Protein AF-A0A376TQE4-F1 (afdb_monomer_lite)

Radius of gyration: 18.77 Å; chains: 1; bounding box: 42×35×54 Å

pLDDT: mean 80.74, std 18.56, range [26.22, 94.44]

Secondary structure (DSSP, 8-state):
---BEEEEE-HHHHHHHT--EEEEEE-TTSPB--HHHHTT-SEEEE---TT-HHHHHHHHHTT-B--------------------EE--GGGHHHHHHHHHHHTTTSTT-TTTS-TTHHHHHHHHHHHHHHTTSSSEEEEEEEETTEEEEEEEEE-GGGHHHHTTS---EEE---

Organism: Escherichia coli (NCBI:txid562)

Sequence (175 aa):
MPVRASIEPLTWENAFFGVNSAIVRITSEAPLLTPDVLAPWSRVQAKIAASNTGELDALQQLGFSLVEGEVDLALPVNNVSDSGAVVAQETDIPALRQLASAAFAQSRFRAPWYAPDASRRFYAQWIENAVRGTFDHQCLIFTCGVRRYSWLCLFTGTQCDRCANWPAGWTRCRC

Foldseek 3Di:
DWWFWDWAFPVVCCVQQVFGETETDTDPPHHTDDLVVVVVGQKYWYDDDPPCVVVVVNVVVSQFAALDDDDDDDDDDDDDDDPPWDWDALVCLVVQLVVQLVVQQRDSCDPPQGDSSRRSSVRSVVVNCQNVCPDVKTKIWDDDPPDTDDIDIDDDPVCVVVVVVPGPGGMHHDD

Structure (mmCIF, N/CA/C/O backbone):
data_AF-A0A376TQE4-F1
#
_entry.id   AF-A0A376TQE4-F1
#
loop_
_atom_site.group_PDB
_atom_site.id
_atom_site.type_symbol
_atom_site.label_atom_id
_atom_site.label_alt_id
_atom_site.label_comp_id
_atom_site.label_asym_id
_atom_site.label_entity_id
_atom_site.label_seq_id
_atom_site.pdbx_PDB_ins_code
_atom_site.Cartn_x
_atom_site.Cartn_y
_atom_site.Cartn_z
_atom_site.occupancy
_atom_site.B_iso_or_equiv
_atom_site.auth_seq_id
_atom_site.auth_comp_id
_atom_site.auth_asym_id
_atom_site.auth_atom_id
_atom_site.pdbx_PDB_model_num
ATOM 1 N N . MET A 1 1 ? -21.577 -6.944 17.189 1.00 61.62 1 MET A N 1
ATOM 2 C CA . MET A 1 1 ? -20.947 -8.162 17.754 1.00 61.62 1 MET A CA 1
ATOM 3 C C . MET A 1 1 ? -19.525 -7.808 18.161 1.00 61.62 1 MET A C 1
ATOM 5 O O . MET A 1 1 ? -18.918 -7.021 17.446 1.00 61.62 1 MET A O 1
ATOM 9 N N . PRO A 1 2 ? -19.000 -8.311 19.290 1.00 78.69 2 PRO A N 1
ATOM 10 C CA . PRO A 1 2 ? -17.625 -8.023 19.683 1.00 78.69 2 PRO A CA 1
ATOM 11 C C . PRO A 1 2 ? -16.638 -8.704 18.725 1.00 78.69 2 PRO A C 1
ATOM 13 O O . PRO A 1 2 ? -16.730 -9.910 18.505 1.00 78.69 2 PRO A O 1
ATOM 16 N N . VAL A 1 3 ? -15.695 -7.940 18.173 1.00 87.69 3 VAL A N 1
ATOM 17 C CA . VAL A 1 3 ? -14.610 -8.467 17.333 1.00 87.69 3 VAL A CA 1
ATOM 18 C C . VAL A 1 3 ? -13.370 -8.718 18.188 1.00 87.69 3 VAL A C 1
ATOM 20 O O . VAL A 1 3 ? -13.069 -7.955 19.108 1.00 87.69 3 VAL A O 1
ATOM 23 N N . ARG A 1 4 ? -12.670 -9.819 17.913 1.00 92.19 4 ARG A N 1
ATOM 24 C CA . ARG A 1 4 ? -11.432 -10.208 18.593 1.00 92.19 4 ARG A CA 1
ATOM 25 C C . ARG A 1 4 ? -10.278 -10.097 17.612 1.00 92.19 4 ARG A C 1
ATOM 27 O O . ARG A 1 4 ? -10.395 -10.569 16.482 1.00 92.19 4 ARG A O 1
ATOM 34 N N . ALA A 1 5 ? -9.210 -9.415 18.006 1.00 92.44 5 ALA A N 1
ATOM 35 C CA . ALA A 1 5 ? -8.099 -9.148 17.107 1.00 92.44 5 ALA A CA 1
ATOM 36 C C . ALA A 1 5 ? -6.795 -8.835 17.842 1.00 92.44 5 ALA A C 1
ATOM 38 O O . ALA A 1 5 ? -6.809 -8.227 18.915 1.00 92.44 5 ALA A O 1
ATOM 39 N N . SER A 1 6 ? -5.668 -9.232 17.251 1.00 93.19 6 SER A N 1
ATOM 40 C CA . SER A 1 6 ? -4.353 -8.748 17.670 1.00 93.19 6 SER A CA 1
ATOM 41 C C . SER A 1 6 ? -4.058 -7.411 16.995 1.00 93.19 6 SER A C 1
ATOM 43 O O . SER A 1 6 ? -4.571 -7.108 15.915 1.00 93.19 6 SER A O 1
ATOM 45 N N . ILE A 1 7 ? -3.245 -6.593 17.661 1.00 93.06 7 ILE A N 1
ATOM 46 C CA . ILE A 1 7 ? -2.755 -5.324 17.130 1.00 93.06 7 ILE A CA 1
ATOM 47 C C . ILE A 1 7 ? -1.243 -5.448 16.994 1.00 93.06 7 ILE A C 1
ATOM 49 O O . ILE A 1 7 ? -0.540 -5.627 17.988 1.00 93.06 7 ILE A O 1
ATOM 53 N N . GLU A 1 8 ? -0.753 -5.352 15.766 1.00 92.69 8 GLU A N 1
ATOM 54 C CA . GLU A 1 8 ? 0.662 -5.513 15.441 1.00 92.69 8 GLU A CA 1
ATOM 55 C C . GLU A 1 8 ? 1.239 -4.190 14.926 1.00 92.69 8 GLU A C 1
ATOM 57 O O . GLU A 1 8 ? 0.651 -3.577 14.029 1.00 92.69 8 GLU A O 1
ATOM 62 N N . PRO A 1 9 ? 2.377 -3.713 15.463 1.00 91.38 9 PRO A N 1
ATOM 63 C CA . PRO A 1 9 ? 2.988 -2.476 15.000 1.00 91.38 9 PRO A CA 1
ATOM 64 C C . PRO A 1 9 ? 3.483 -2.619 13.561 1.00 91.38 9 PRO A C 1
ATOM 66 O O . PRO A 1 9 ? 4.164 -3.582 13.205 1.00 91.38 9 PRO A O 1
ATOM 69 N N . LEU A 1 10 ? 3.214 -1.607 12.739 1.00 90.25 10 LEU A N 1
ATOM 70 C CA . LEU A 1 10 ? 3.719 -1.549 11.371 1.00 90.25 10 LEU A CA 1
ATOM 71 C C . LEU A 1 10 ? 5.120 -0.948 11.356 1.00 90.25 10 LEU A C 1
ATOM 73 O O . LEU A 1 10 ? 5.325 0.168 10.893 1.00 90.25 10 LEU A O 1
ATOM 77 N N . THR A 1 11 ? 6.097 -1.687 11.883 1.00 89.06 11 THR A N 1
ATOM 78 C CA . THR A 1 11 ? 7.466 -1.203 12.134 1.00 89.06 11 THR A CA 1
ATOM 79 C C . THR A 1 11 ? 8.097 -0.515 10.921 1.00 89.06 11 THR A C 1
ATOM 81 O O . THR A 1 11 ? 8.674 0.563 11.060 1.00 89.06 11 THR A O 1
ATOM 84 N N . TRP A 1 12 ? 7.951 -1.096 9.725 1.00 87.62 12 TRP A N 1
ATOM 85 C CA . TRP A 1 12 ? 8.483 -0.502 8.498 1.00 87.62 12 TRP A CA 1
ATOM 86 C C . TRP A 1 12 ? 7.749 0.790 8.112 1.00 87.62 12 TRP A C 1
ATOM 88 O O . TRP A 1 12 ? 8.399 1.801 7.854 1.00 87.62 12 TRP A O 1
ATOM 98 N N . GLU A 1 13 ? 6.409 0.797 8.120 1.00 87.94 13 GLU A N 1
ATOM 99 C CA . GLU A 1 13 ? 5.624 1.997 7.782 1.00 87.94 13 GLU A CA 1
ATOM 100 C C . GLU A 1 13 ? 5.851 3.117 8.805 1.00 87.94 13 GLU A C 1
ATOM 102 O O . GLU A 1 13 ? 5.959 4.284 8.435 1.00 87.94 13 GLU A O 1
ATOM 107 N N . ASN A 1 14 ? 5.988 2.763 10.082 1.00 90.31 14 ASN A N 1
ATOM 108 C CA . ASN A 1 14 ? 6.259 3.700 11.166 1.00 90.31 14 ASN A CA 1
ATOM 109 C C . ASN A 1 14 ? 7.604 4.394 10.966 1.00 90.31 14 ASN A C 1
ATOM 111 O O . ASN A 1 14 ? 7.677 5.619 11.043 1.00 90.31 14 ASN A O 1
ATOM 115 N N . ALA A 1 15 ? 8.647 3.627 10.637 1.00 89.69 15 ALA A N 1
ATOM 116 C CA . ALA A 1 15 ? 9.960 4.176 10.324 1.00 89.69 15 ALA A CA 1
ATOM 117 C C . ALA A 1 15 ? 9.945 5.017 9.035 1.00 89.69 15 ALA A C 1
ATOM 119 O O . ALA A 1 15 ? 10.548 6.087 8.989 1.00 89.69 15 ALA A O 1
ATOM 120 N N . PHE A 1 16 ? 9.240 4.565 7.994 1.00 88.19 16 PHE A N 1
ATOM 121 C CA . PHE A 1 16 ? 9.233 5.220 6.685 1.00 88.19 16 PHE A CA 1
ATOM 122 C C . PHE A 1 16 ? 8.425 6.529 6.661 1.00 88.19 16 PHE A C 1
ATOM 124 O O . PHE A 1 16 ? 8.868 7.537 6.098 1.00 88.19 16 PHE A O 1
ATOM 131 N N . PHE A 1 17 ? 7.236 6.528 7.268 1.00 89.56 17 PHE A N 1
ATOM 132 C CA . PHE A 1 17 ? 6.330 7.678 7.289 1.00 89.56 17 PHE A CA 1
ATOM 133 C C . PHE A 1 17 ? 6.465 8.544 8.547 1.00 89.56 17 PHE A C 1
ATOM 135 O O . PHE A 1 17 ? 5.895 9.632 8.575 1.00 89.56 17 PHE A O 1
ATOM 142 N N . GLY A 1 18 ? 7.196 8.094 9.572 1.00 91.31 18 GLY A N 1
ATOM 143 C CA . GLY A 1 18 ? 7.305 8.809 10.845 1.00 91.31 18 GLY A CA 1
ATOM 144 C C . GLY A 1 18 ? 5.983 8.839 11.617 1.00 91.31 18 GLY A C 1
ATOM 145 O O . GLY A 1 18 ? 5.629 9.860 12.201 1.00 91.31 18 GLY A O 1
ATOM 146 N N . VAL A 1 19 ? 5.222 7.741 11.579 1.00 91.31 19 VAL A N 1
ATOM 147 C CA . VAL A 1 19 ? 3.905 7.614 12.231 1.00 91.31 19 VAL A CA 1
ATOM 148 C C . VAL A 1 19 ? 3.912 6.502 13.278 1.00 91.31 19 VAL A C 1
ATOM 150 O O . VAL A 1 19 ? 4.757 5.615 13.237 1.00 91.31 19 VAL A O 1
ATOM 153 N N . ASN A 1 20 ? 2.950 6.522 14.205 1.00 93.69 20 ASN A N 1
ATOM 154 C CA . ASN A 1 20 ? 2.718 5.425 15.143 1.00 93.69 20 ASN A CA 1
ATOM 155 C C . ASN A 1 20 ? 1.483 4.620 14.721 1.00 93.69 20 ASN A C 1
ATOM 157 O O . ASN A 1 20 ? 0.375 4.843 15.220 1.00 93.69 20 ASN A O 1
ATOM 161 N N . SER A 1 21 ? 1.676 3.720 13.759 1.00 92.81 21 SER A N 1
ATOM 162 C CA . SER A 1 21 ? 0.615 2.912 13.171 1.00 92.81 21 SER A CA 1
ATOM 163 C C . SER A 1 21 ? 0.718 1.425 13.501 1.00 92.81 21 SER A C 1
ATOM 165 O O . SER A 1 21 ? 1.805 0.880 13.726 1.00 92.81 21 SER A O 1
ATOM 167 N N . ALA A 1 22 ? -0.441 0.776 13.512 1.00 93.44 22 ALA A N 1
ATOM 168 C CA . ALA A 1 22 ? -0.578 -0.659 13.704 1.00 93.44 22 ALA A CA 1
ATOM 169 C C . ALA A 1 22 ? -1.623 -1.257 12.761 1.00 93.44 22 ALA A C 1
ATOM 171 O O . ALA A 1 22 ? -2.464 -0.540 12.211 1.00 93.44 22 ALA A O 1
ATOM 172 N N . ILE A 1 23 ? -1.581 -2.576 12.604 1.00 93.31 23 ILE A N 1
ATOM 173 C CA . ILE A 1 23 ? -2.580 -3.355 11.882 1.00 93.31 23 ILE A CA 1
ATOM 174 C C . ILE A 1 23 ? -3.356 -4.261 12.842 1.00 93.31 23 ILE A C 1
ATOM 176 O O . ILE A 1 23 ? -2.787 -4.883 13.736 1.00 93.31 23 ILE A O 1
ATOM 180 N N . VAL A 1 24 ? -4.667 -4.326 12.641 1.00 93.38 24 VAL A N 1
ATOM 181 C CA . VAL A 1 24 ? -5.592 -5.249 13.295 1.00 93.38 24 VAL A CA 1
ATOM 182 C C . VAL A 1 24 ? -5.630 -6.549 12.499 1.00 93.38 24 VAL A C 1
ATOM 184 O O . VAL A 1 24 ? -5.953 -6.544 11.309 1.00 93.38 24 VAL A O 1
ATOM 187 N N . ARG A 1 25 ? -5.344 -7.667 13.166 1.00 92.06 25 ARG A N 1
ATOM 188 C CA . ARG A 1 25 ? -5.528 -9.022 12.632 1.00 92.06 25 ARG A CA 1
ATOM 189 C C . ARG A 1 25 ? -6.675 -9.686 13.373 1.00 92.06 25 ARG A C 1
ATOM 191 O O . ARG A 1 25 ? -6.540 -10.045 14.541 1.00 92.06 25 ARG A O 1
ATOM 198 N N . ILE A 1 26 ? -7.817 -9.811 12.706 1.00 89.62 26 ILE A N 1
ATOM 199 C CA . ILE A 1 26 ? -9.007 -10.422 13.299 1.00 89.62 26 ILE A CA 1
ATOM 200 C C . ILE A 1 26 ? -8.774 -11.927 13.422 1.00 89.62 26 ILE A C 1
ATOM 202 O O . ILE A 1 26 ? -8.458 -12.604 12.447 1.00 89.62 26 ILE A O 1
ATOM 206 N N . THR A 1 27 ? -8.897 -12.440 14.642 1.00 88.81 27 THR A N 1
ATOM 207 C CA . THR A 1 27 ? -8.787 -13.868 14.941 1.00 88.81 27 THR A CA 1
ATOM 208 C C . THR A 1 27 ? -9.541 -14.184 16.225 1.00 88.81 27 THR A C 1
ATOM 210 O O . THR A 1 27 ? -9.545 -13.404 17.180 1.00 88.81 27 THR A O 1
ATOM 213 N N . SER A 1 28 ? -10.187 -15.349 16.255 1.00 86.19 28 SER A N 1
ATOM 214 C CA . SER A 1 28 ? -11.004 -15.785 17.392 1.00 86.19 28 SER A CA 1
ATOM 215 C C . SER A 1 28 ? -10.202 -15.941 18.693 1.00 86.19 28 SER A C 1
ATOM 217 O O . SER A 1 28 ? -10.742 -15.721 19.778 1.00 86.19 28 SER A O 1
ATOM 219 N N . GLU A 1 29 ? -8.904 -16.237 18.589 1.00 88.94 29 GLU A N 1
ATOM 220 C CA . GLU A 1 29 ? -8.007 -16.475 19.727 1.00 88.94 29 GLU A CA 1
ATOM 221 C C . GLU A 1 29 ? -7.477 -15.183 20.370 1.00 88.94 29 GLU A C 1
ATOM 223 O O . GLU A 1 29 ? -7.001 -15.195 21.506 1.00 88.94 29 GLU A O 1
ATOM 228 N N . ALA A 1 30 ? -7.577 -14.045 19.680 1.00 91.44 30 ALA A N 1
ATOM 229 C CA . ALA A 1 30 ? -7.024 -12.786 20.164 1.00 91.44 30 ALA A CA 1
ATOM 230 C C . ALA A 1 30 ? -7.906 -12.121 21.237 1.00 91.44 30 ALA A C 1
ATOM 232 O O . ALA A 1 30 ? -9.050 -12.529 21.442 1.00 91.44 30 ALA A O 1
ATOM 233 N N . PRO A 1 31 ? -7.414 -11.095 21.955 1.00 90.94 31 PRO A N 1
ATOM 234 C CA . PRO A 1 31 ? -8.229 -10.297 22.868 1.00 90.94 31 PRO A CA 1
ATOM 235 C C . PRO A 1 31 ? -9.378 -9.561 22.165 1.00 90.94 31 PRO A C 1
ATOM 237 O O . PRO A 1 31 ? -9.395 -9.402 20.946 1.00 90.94 31 PRO A O 1
ATOM 240 N N . LEU A 1 32 ? -10.342 -9.082 22.955 1.00 91.81 32 LEU A N 1
ATOM 241 C CA . LEU A 1 32 ? -11.404 -8.207 22.457 1.00 91.81 32 LEU A CA 1
ATOM 242 C C . LEU A 1 32 ? -10.817 -6.890 21.943 1.00 91.81 32 LEU A C 1
ATOM 244 O O . LEU A 1 32 ? -10.034 -6.243 22.637 1.00 91.81 32 LEU A O 1
ATOM 248 N N . LEU A 1 33 ? -11.245 -6.475 20.753 1.00 93.38 33 LEU A N 1
ATOM 249 C CA . LEU A 1 33 ? -10.884 -5.184 20.191 1.00 93.38 33 LEU A CA 1
ATOM 250 C C . LEU A 1 33 ? -11.777 -4.105 20.808 1.00 93.38 33 LEU A C 1
ATOM 252 O O . LEU A 1 33 ? -12.984 -4.061 20.569 1.00 93.38 33 LEU A O 1
ATOM 256 N N . THR A 1 34 ? -11.179 -3.237 21.616 1.00 92.50 34 THR A N 1
ATOM 257 C CA . THR A 1 34 ? -11.871 -2.141 22.302 1.00 92.50 34 THR A CA 1
ATOM 258 C C . THR A 1 34 ? -11.341 -0.777 21.852 1.00 92.50 34 THR A C 1
ATOM 260 O O . THR A 1 34 ? -10.228 -0.671 21.329 1.00 92.50 34 THR A O 1
ATOM 263 N N . PRO A 1 35 ? -12.102 0.311 22.060 1.00 91.56 35 PRO A N 1
ATOM 264 C CA . PRO A 1 35 ? -11.603 1.660 21.808 1.00 91.56 35 PRO A CA 1
ATOM 265 C C . PRO A 1 35 ? -10.314 1.990 22.576 1.00 91.56 35 PRO A C 1
ATOM 267 O O . PRO A 1 35 ? -9.471 2.704 22.035 1.00 91.56 35 PRO A O 1
ATOM 270 N N . ASP A 1 36 ? -10.138 1.440 23.782 1.00 91.69 36 ASP A N 1
ATOM 271 C CA . ASP A 1 36 ? -8.979 1.702 24.644 1.00 91.69 36 ASP A CA 1
ATOM 272 C C . ASP A 1 36 ? -7.683 1.121 24.077 1.00 91.69 36 ASP A C 1
ATOM 274 O O . ASP A 1 36 ? -6.657 1.794 24.082 1.00 91.69 36 ASP A O 1
ATOM 278 N N . VAL A 1 37 ? -7.718 -0.093 23.513 1.00 91.88 37 VAL A N 1
ATOM 279 C CA . VAL A 1 37 ? -6.521 -0.700 22.896 1.00 91.88 37 VAL A CA 1
ATOM 280 C C . VAL A 1 37 ? -6.140 -0.028 21.574 1.00 91.88 37 VAL A C 1
ATOM 282 O O . VAL A 1 37 ? -4.977 -0.048 21.174 1.00 91.88 37 VAL A O 1
ATOM 285 N N . LEU A 1 38 ? -7.106 0.609 20.908 1.00 93.06 38 LEU A N 1
ATOM 286 C CA . LEU A 1 38 ? -6.883 1.412 19.704 1.00 93.06 38 LEU A CA 1
ATOM 287 C C . LEU A 1 38 ? -6.356 2.814 20.035 1.00 93.06 38 LEU A C 1
ATOM 289 O O . LEU A 1 38 ? -5.786 3.475 19.169 1.00 93.06 38 LEU A O 1
ATOM 293 N N . ALA A 1 39 ? -6.550 3.285 21.269 1.00 92.00 39 ALA A N 1
ATOM 294 C CA . ALA A 1 39 ? -6.295 4.668 21.632 1.00 92.00 39 ALA A CA 1
ATOM 295 C C . ALA A 1 39 ? -4.821 5.126 21.521 1.00 92.00 39 ALA A C 1
ATOM 297 O O . ALA A 1 39 ? -4.604 6.258 21.081 1.00 92.00 39 ALA A O 1
ATOM 298 N N . PRO A 1 40 ? -3.806 4.315 21.870 1.00 94.06 40 PRO A N 1
ATOM 299 C CA . PRO A 1 40 ? -2.404 4.745 21.824 1.00 94.06 40 PRO A CA 1
ATOM 300 C C . PRO A 1 40 ? -1.855 4.990 20.411 1.00 94.06 40 PRO A C 1
ATOM 302 O O . PRO A 1 40 ? -0.806 5.615 20.250 1.00 94.06 40 PRO A O 1
ATOM 305 N N . TRP A 1 41 ? -2.533 4.481 19.384 1.00 93.56 41 TRP A N 1
ATOM 306 C CA . TRP A 1 41 ? -2.062 4.524 18.006 1.00 93.56 41 TRP A CA 1
ATOM 307 C C . TRP A 1 41 ? -2.542 5.796 17.316 1.00 93.56 41 TRP A C 1
ATOM 309 O O . TRP A 1 41 ? -3.714 6.167 17.408 1.00 93.56 41 TRP A O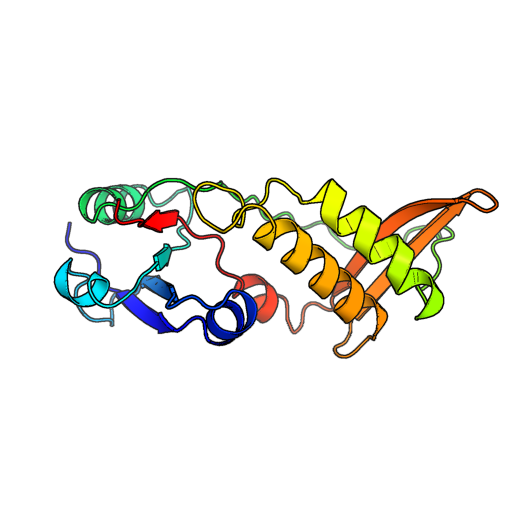 1
ATOM 319 N N . SER A 1 42 ? -1.651 6.453 16.569 1.00 92.50 42 SER A N 1
ATOM 320 C CA . SER A 1 42 ? -2.064 7.579 15.725 1.00 92.50 42 SER A CA 1
ATOM 321 C C . SER A 1 42 ? -2.895 7.103 14.535 1.00 92.50 42 SER A C 1
ATOM 323 O O . SER A 1 42 ? -3.686 7.867 13.981 1.00 92.50 42 SER A O 1
ATOM 325 N N . ARG A 1 43 ? -2.718 5.834 14.151 1.00 91.88 43 ARG A N 1
ATOM 326 C CA . ARG A 1 43 ? -3.413 5.200 13.040 1.00 91.88 43 ARG A CA 1
ATOM 327 C C . ARG A 1 43 ? -3.541 3.704 13.262 1.00 91.88 43 ARG A C 1
ATOM 329 O O . ARG A 1 43 ? -2.576 3.050 13.644 1.00 91.88 43 ARG A O 1
ATOM 336 N N . VAL A 1 44 ? -4.697 3.151 12.928 1.00 94.31 44 VAL A N 1
ATOM 337 C CA . VAL A 1 44 ? -4.895 1.702 12.930 1.00 94.31 44 VAL A CA 1
ATOM 338 C C . VAL A 1 44 ? -5.502 1.271 11.606 1.00 94.31 44 VAL A C 1
ATOM 340 O O . VAL A 1 44 ? -6.452 1.902 11.144 1.00 94.31 44 VAL A O 1
ATOM 343 N N . GLN A 1 45 ? -4.925 0.229 11.011 1.00 93.38 45 GLN A N 1
ATOM 344 C CA . GLN A 1 45 ? -5.300 -0.340 9.719 1.00 93.38 45 GLN A CA 1
ATOM 345 C C . GLN A 1 45 ? -5.968 -1.707 9.909 1.00 93.38 45 GLN A C 1
ATOM 347 O O . GLN A 1 45 ? -5.571 -2.456 10.796 1.00 93.38 45 GLN A O 1
ATOM 352 N N . ALA A 1 46 ? -6.948 -2.067 9.081 1.00 92.56 46 ALA A N 1
ATOM 353 C CA . ALA A 1 46 ? -7.558 -3.402 9.101 1.00 92.56 46 ALA A CA 1
ATOM 354 C C . ALA A 1 46 ? -7.907 -3.890 7.687 1.00 92.56 46 ALA A C 1
ATOM 356 O O . ALA A 1 46 ? -8.674 -3.218 6.995 1.00 92.56 46 ALA A O 1
ATOM 357 N N . LYS A 1 47 ? -7.376 -5.055 7.279 1.00 90.75 47 LYS A N 1
ATOM 358 C CA . LYS A 1 47 ? -7.747 -5.752 6.031 1.00 90.75 47 LYS A CA 1
ATOM 359 C C . LYS A 1 47 ? -8.803 -6.801 6.340 1.00 90.75 47 LYS A C 1
ATOM 361 O O . LYS A 1 47 ? -8.543 -7.686 7.150 1.00 90.75 47 LYS A O 1
ATOM 366 N N . ILE A 1 48 ? -9.952 -6.720 5.681 1.00 90.69 48 ILE A N 1
ATOM 367 C CA . ILE A 1 48 ? -11.034 -7.701 5.813 1.00 90.69 48 ILE A CA 1
ATOM 368 C C . ILE A 1 48 ? -11.465 -8.189 4.434 1.00 90.69 48 ILE A C 1
ATOM 370 O O . ILE A 1 48 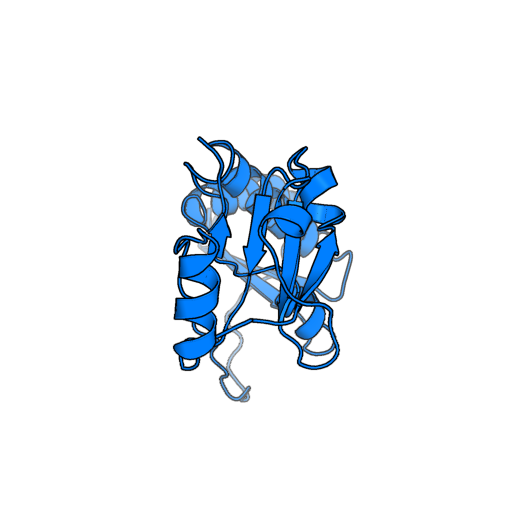? -11.333 -7.468 3.442 1.00 90.69 48 ILE A O 1
ATOM 374 N N . ALA A 1 49 ? -11.989 -9.411 4.369 1.00 90.12 49 ALA A N 1
ATOM 375 C CA . ALA A 1 49 ? -12.602 -9.916 3.149 1.00 90.12 49 ALA A CA 1
ATOM 376 C C . ALA A 1 49 ? -13.878 -9.119 2.840 1.00 90.12 49 ALA A C 1
ATOM 378 O O . ALA A 1 49 ? -14.701 -8.898 3.726 1.00 90.12 49 ALA A O 1
ATOM 379 N N . ALA A 1 50 ? -14.079 -8.737 1.575 1.00 89.81 50 ALA A N 1
ATOM 380 C CA . ALA A 1 50 ? -15.259 -7.971 1.158 1.00 89.81 50 ALA A CA 1
ATOM 381 C C . ALA A 1 50 ? -16.589 -8.709 1.413 1.00 89.81 50 ALA A C 1
ATOM 383 O O . ALA A 1 50 ? -17.634 -8.079 1.546 1.00 89.81 50 ALA A O 1
ATOM 384 N N . SER A 1 51 ? -16.551 -10.041 1.506 1.00 90.75 51 SER A N 1
ATOM 385 C CA . SER A 1 51 ? -17.698 -10.885 1.853 1.00 90.75 51 SER A CA 1
ATOM 386 C C . SER A 1 51 ? -18.047 -10.878 3.346 1.00 90.75 51 SER A C 1
ATOM 388 O O . SER A 1 51 ? -19.142 -11.305 3.706 1.00 90.75 51 SER A O 1
ATOM 390 N N . ASN A 1 52 ? -17.153 -10.411 4.225 1.00 90.56 52 ASN A N 1
ATOM 391 C CA . ASN A 1 52 ? -17.357 -10.443 5.670 1.00 90.56 52 ASN A CA 1
ATOM 392 C C . ASN A 1 52 ? -17.968 -9.133 6.186 1.00 90.56 52 ASN A C 1
ATOM 394 O O . ASN A 1 52 ? -17.306 -8.293 6.799 1.00 90.56 52 ASN A O 1
ATOM 398 N N . THR A 1 53 ? -19.267 -8.963 5.946 1.00 91.38 53 THR A N 1
ATOM 399 C CA . THR A 1 53 ? -20.006 -7.769 6.379 1.00 91.38 53 THR A CA 1
ATOM 400 C C . THR A 1 53 ? -20.115 -7.657 7.902 1.00 91.38 53 THR A C 1
ATOM 402 O O . THR A 1 53 ? -20.207 -6.555 8.427 1.00 91.38 53 THR A O 1
ATOM 405 N N . GLY A 1 54 ? -20.038 -8.774 8.636 1.00 91.00 54 GLY A N 1
ATOM 406 C CA . GLY A 1 54 ? -20.064 -8.759 10.101 1.00 91.00 54 GLY A CA 1
ATOM 407 C C . GLY A 1 54 ? -18.826 -8.095 10.712 1.00 91.00 54 GLY A C 1
ATOM 408 O O . GLY A 1 54 ? -18.944 -7.304 11.650 1.00 91.00 54 GLY A O 1
ATOM 409 N N . GLU A 1 55 ? -17.639 -8.376 10.165 1.00 91.12 55 GLU A N 1
ATOM 410 C CA . GLU A 1 55 ? -16.402 -7.686 10.554 1.00 91.12 55 GLU A CA 1
ATOM 411 C C . GLU A 1 55 ? -16.416 -6.217 10.131 1.00 91.12 55 GLU A C 1
ATOM 413 O O . GLU A 1 55 ? -15.981 -5.359 10.902 1.00 91.12 55 GLU A O 1
ATOM 418 N N . LEU A 1 56 ? -16.958 -5.919 8.945 1.00 91.44 56 LEU A N 1
ATOM 419 C CA . LEU A 1 56 ? -17.131 -4.548 8.468 1.00 91.44 56 LEU A CA 1
ATOM 420 C C . LEU A 1 56 ? -17.956 -3.716 9.459 1.00 91.44 56 LEU A C 1
ATOM 422 O O . LEU A 1 56 ? -17.490 -2.669 9.910 1.00 91.44 56 LEU A O 1
ATOM 426 N N . ASP A 1 57 ? -19.135 -4.205 9.845 1.00 92.75 57 ASP A N 1
ATOM 427 C CA . ASP A 1 57 ? -20.023 -3.515 10.783 1.00 92.75 57 ASP A CA 1
ATOM 428 C C . ASP A 1 57 ? -19.351 -3.322 12.153 1.00 92.75 57 ASP A C 1
ATOM 430 O O . ASP A 1 57 ? -19.440 -2.251 12.760 1.00 92.75 57 ASP A O 1
ATOM 434 N N . ALA A 1 58 ? -18.629 -4.337 12.643 1.00 91.62 58 ALA A N 1
ATOM 435 C CA . ALA A 1 58 ? -17.913 -4.261 13.916 1.00 91.62 58 ALA A CA 1
ATOM 436 C C . ALA A 1 58 ? -16.780 -3.218 13.891 1.00 91.62 58 ALA A C 1
ATOM 438 O O . ALA A 1 58 ? -16.616 -2.456 14.847 1.00 91.62 58 ALA A O 1
ATOM 439 N N . LEU A 1 59 ? -16.016 -3.140 12.798 1.00 93.38 59 LEU A N 1
ATOM 440 C CA . LEU A 1 59 ? -14.965 -2.134 12.629 1.00 93.38 59 LEU A CA 1
ATOM 441 C C . LEU A 1 59 ? -15.551 -0.723 12.475 1.00 93.38 59 LEU A C 1
ATOM 443 O O . LEU A 1 59 ? -15.021 0.225 13.058 1.00 93.38 59 LEU A O 1
ATOM 447 N N . GLN A 1 60 ? -16.667 -0.564 11.763 1.00 92.25 60 GLN A N 1
ATOM 448 C CA . GLN A 1 60 ? -17.357 0.726 11.651 1.00 92.25 60 GLN A CA 1
ATOM 449 C C . GLN A 1 60 ? -17.870 1.224 13.008 1.00 92.25 60 GLN A C 1
ATOM 451 O O . GLN A 1 60 ? -17.703 2.400 13.329 1.00 92.25 60 GLN A O 1
ATOM 456 N N . GLN A 1 61 ? -18.397 0.333 13.856 1.00 92.38 61 GLN A N 1
ATOM 457 C CA . GLN A 1 61 ? -18.782 0.663 15.238 1.00 92.38 61 GLN A CA 1
ATOM 458 C C . GLN A 1 61 ? -17.589 1.122 16.092 1.00 92.38 61 GLN A C 1
ATOM 460 O O . GLN A 1 61 ? -17.752 1.926 17.008 1.00 92.38 61 GLN A O 1
ATOM 465 N N . LEU A 1 62 ? -16.378 0.660 15.769 1.00 92.50 62 LEU A N 1
ATOM 466 C CA . LEU A 1 62 ? -15.126 1.110 16.384 1.00 92.50 62 LEU A CA 1
ATOM 467 C C . LEU A 1 62 ? -14.542 2.373 15.724 1.00 92.50 62 LEU A C 1
ATOM 469 O O . LEU A 1 62 ? -13.477 2.838 16.133 1.00 92.50 62 LEU A O 1
ATOM 473 N N . GLY A 1 63 ? -15.228 2.954 14.736 1.00 93.25 63 GLY A N 1
ATOM 474 C CA . GLY A 1 63 ? -14.856 4.202 14.068 1.00 93.25 63 GLY A CA 1
ATOM 475 C C . GLY A 1 63 ? -13.884 4.046 12.897 1.00 93.25 63 GLY A C 1
ATOM 476 O O . GLY A 1 63 ? -13.237 5.023 12.520 1.00 93.25 63 GLY A O 1
ATOM 477 N N . PHE A 1 64 ? -13.732 2.848 12.329 1.00 94.44 64 PHE A N 1
ATOM 478 C CA . PHE A 1 64 ? -12.963 2.661 11.096 1.00 94.44 64 PHE A CA 1
ATOM 479 C C . PHE A 1 64 ? -13.718 3.209 9.880 1.00 94.44 64 PHE A C 1
ATOM 481 O O . PHE A 1 64 ? -14.946 3.200 9.829 1.00 94.44 64 PHE A O 1
ATOM 488 N N . SER A 1 65 ? -12.970 3.680 8.882 1.00 92.06 65 SER A N 1
ATOM 489 C CA . SER A 1 65 ? -13.505 4.255 7.643 1.00 92.06 65 SER A CA 1
ATOM 490 C C . SER A 1 65 ? -12.837 3.651 6.409 1.00 92.06 65 SER A C 1
ATOM 492 O O . SER A 1 65 ? -11.674 3.237 6.461 1.00 92.06 65 SER A O 1
ATOM 494 N N . LEU A 1 66 ? -13.594 3.580 5.307 1.00 91.12 66 LEU A N 1
ATOM 495 C CA . LEU A 1 66 ? -13.132 2.977 4.055 1.00 91.12 66 LEU A CA 1
ATOM 496 C C . LEU A 1 66 ? -12.016 3.825 3.459 1.00 91.12 66 LEU A C 1
ATOM 498 O O . LEU A 1 66 ? -12.179 5.032 3.277 1.00 91.12 66 LEU A O 1
ATOM 502 N N . VAL A 1 67 ? -10.913 3.173 3.099 1.00 90.38 67 VAL A N 1
ATOM 503 C CA . VAL A 1 67 ? -9.823 3.810 2.352 1.00 90.38 67 VAL A CA 1
ATOM 504 C C . VAL A 1 67 ? -9.921 3.447 0.873 1.00 90.38 67 VAL A C 1
ATOM 506 O O . VAL A 1 67 ? -10.014 4.348 0.032 1.00 90.38 67 VAL A O 1
ATOM 509 N N . GLU A 1 68 ? -9.935 2.143 0.583 1.00 88.25 68 GLU A N 1
ATOM 510 C CA . GLU A 1 68 ? -10.041 1.546 -0.750 1.00 88.25 68 GLU A CA 1
ATOM 511 C C . GLU A 1 68 ? -10.472 0.071 -0.659 1.00 88.25 68 GLU A C 1
ATOM 513 O O . GLU A 1 68 ? -10.420 -0.530 0.417 1.00 88.25 68 GLU A O 1
ATOM 518 N N . GLY A 1 69 ? -10.908 -0.494 -1.787 1.00 89.31 69 GLY A N 1
ATOM 519 C CA . GLY A 1 69 ? -11.106 -1.933 -1.965 1.00 89.31 69 GLY A CA 1
ATOM 520 C C . GLY A 1 69 ? -10.008 -2.516 -2.854 1.00 89.31 69 GLY A C 1
ATOM 521 O O . GLY A 1 69 ? -9.489 -1.825 -3.727 1.00 89.31 69 GLY A O 1
ATOM 522 N N . GLU A 1 70 ? -9.677 -3.786 -2.642 1.00 86.81 70 GLU A N 1
ATOM 523 C CA . GLU A 1 70 ? -8.656 -4.515 -3.397 1.00 86.81 70 GLU A CA 1
ATOM 524 C C . GLU A 1 70 ? -9.293 -5.744 -4.051 1.00 86.81 70 GLU A C 1
ATOM 526 O O . GLU A 1 70 ? -10.148 -6.400 -3.451 1.00 86.81 70 GLU A O 1
ATOM 531 N N . VAL A 1 71 ? -8.871 -6.055 -5.276 1.00 87.06 71 VAL A N 1
ATOM 532 C CA . VAL A 1 71 ? -9.201 -7.307 -5.960 1.00 87.06 71 VAL A CA 1
ATOM 533 C C . VAL A 1 71 ? -7.889 -7.979 -6.326 1.00 87.06 71 VAL A C 1
ATOM 535 O O . VAL A 1 71 ? -7.096 -7.406 -7.071 1.00 87.06 71 VAL A O 1
ATOM 538 N N . ASP A 1 72 ? -7.682 -9.184 -5.806 1.00 86.25 72 ASP A N 1
ATOM 539 C CA . ASP A 1 72 ? -6.544 -10.023 -6.160 1.00 86.25 72 ASP A CA 1
ATOM 540 C C . ASP A 1 72 ? -6.941 -10.978 -7.296 1.00 86.25 72 ASP A C 1
ATOM 542 O O . ASP A 1 72 ? -8.012 -11.591 -7.259 1.00 86.25 72 ASP A O 1
ATOM 546 N N . LEU A 1 73 ? -6.111 -11.058 -8.337 1.00 79.94 73 LEU A N 1
ATOM 547 C CA . LEU A 1 73 ? -6.383 -11.828 -9.553 1.00 79.94 73 LEU A CA 1
ATOM 548 C C . LEU A 1 73 ? -5.229 -12.786 -9.831 1.00 79.94 73 LEU A C 1
ATOM 550 O O . LEU A 1 73 ? -4.067 -12.389 -9.848 1.00 79.94 73 LEU A O 1
ATOM 554 N N . ALA A 1 74 ? -5.563 -14.032 -10.158 1.00 86.00 74 ALA A N 1
ATOM 555 C CA . ALA A 1 74 ? -4.598 -15.034 -10.586 1.00 86.00 74 ALA A CA 1
ATOM 556 C C . ALA A 1 74 ? -4.825 -15.400 -12.056 1.00 86.00 74 ALA A C 1
ATOM 558 O O . ALA A 1 74 ? -5.953 -15.669 -12.473 1.00 86.00 74 ALA A O 1
ATOM 559 N N . LEU A 1 75 ? -3.741 -15.445 -12.834 1.00 86.56 75 LEU A N 1
ATOM 560 C CA . LEU A 1 75 ? -3.743 -15.941 -14.209 1.00 86.56 75 LEU A CA 1
ATOM 561 C C . LEU A 1 75 ? -2.790 -17.139 -14.325 1.00 86.56 75 LEU A C 1
ATOM 563 O O . LEU A 1 75 ? -1.696 -17.093 -13.757 1.00 86.56 75 LEU A O 1
ATOM 567 N N . PRO A 1 76 ? -3.160 -18.205 -15.059 1.00 86.75 76 PRO A N 1
ATOM 568 C CA . PRO A 1 76 ? -2.247 -19.309 -15.317 1.00 86.75 76 PRO A CA 1
ATOM 569 C C . PRO A 1 76 ? -1.065 -18.829 -16.167 1.00 86.75 76 PRO A C 1
ATOM 571 O O . PRO A 1 76 ? -1.245 -18.178 -17.198 1.00 86.75 76 PRO A O 1
ATOM 574 N N . VAL A 1 77 ? 0.151 -19.176 -15.743 1.00 86.88 77 VAL A N 1
ATOM 575 C CA . VAL A 1 77 ? 1.372 -18.870 -16.493 1.00 86.88 77 VAL A CA 1
ATOM 576 C C . VAL A 1 77 ? 1.552 -19.928 -17.576 1.00 86.88 77 VAL A C 1
ATOM 578 O O . VAL A 1 77 ? 1.910 -21.069 -17.295 1.00 86.88 77 VAL A O 1
ATOM 581 N N . ASN A 1 78 ? 1.286 -19.537 -18.819 1.00 91.50 78 ASN A N 1
ATOM 582 C CA . ASN A 1 78 ? 1.502 -20.366 -20.001 1.00 91.50 78 ASN A CA 1
ATOM 583 C C . ASN A 1 78 ? 2.783 -19.942 -20.724 1.00 91.50 78 ASN A C 1
ATOM 585 O O . ASN A 1 78 ? 3.316 -18.859 -20.488 1.00 91.50 78 ASN A O 1
ATOM 589 N N . ASN A 1 79 ? 3.255 -20.784 -21.642 1.00 91.00 79 ASN A N 1
ATOM 590 C CA . ASN A 1 79 ? 4.350 -20.403 -22.522 1.00 91.00 79 ASN A CA 1
ATOM 591 C C . ASN A 1 79 ? 3.884 -19.273 -23.456 1.00 91.00 79 ASN A C 1
ATOM 593 O O . ASN A 1 79 ? 2.927 -19.448 -24.214 1.00 91.00 79 ASN A O 1
ATOM 597 N N . VAL A 1 80 ? 4.536 -18.118 -23.368 1.00 90.06 80 VAL A N 1
ATOM 598 C CA . VAL A 1 80 ? 4.207 -16.902 -24.120 1.00 90.06 80 VAL A CA 1
ATOM 599 C C . VAL A 1 80 ? 5.433 -16.423 -24.888 1.00 90.06 80 VAL A C 1
ATOM 601 O O . VAL A 1 80 ? 6.567 -16.719 -24.516 1.00 90.06 80 VAL A O 1
ATOM 604 N N . SER A 1 81 ? 5.209 -15.689 -25.977 1.00 89.31 81 SER A N 1
ATOM 605 C CA . SER A 1 81 ? 6.292 -15.072 -26.744 1.00 89.31 81 SER A CA 1
ATOM 606 C C . SER A 1 81 ? 7.036 -14.026 -25.914 1.00 89.31 81 SER A C 1
ATOM 608 O O . SER A 1 81 ? 6.427 -13.337 -25.093 1.00 89.31 81 SER A O 1
ATOM 610 N N . ASP A 1 82 ? 8.330 -13.863 -26.191 1.00 88.25 82 ASP A N 1
ATOM 611 C CA . ASP A 1 82 ? 9.126 -12.777 -25.626 1.00 88.25 82 ASP A CA 1
ATOM 612 C C . ASP A 1 82 ? 8.492 -11.420 -25.970 1.00 88.25 82 ASP A C 1
ATOM 614 O O . ASP A 1 82 ? 8.172 -11.130 -27.126 1.00 88.25 82 ASP A O 1
ATOM 618 N N . SER A 1 83 ? 8.275 -10.609 -24.939 1.00 85.56 83 SER A N 1
ATOM 619 C CA . SER A 1 83 ? 7.669 -9.287 -25.051 1.00 85.56 83 SER A CA 1
ATOM 620 C C . SER A 1 83 ? 8.680 -8.203 -25.443 1.00 85.56 83 SER A C 1
ATOM 622 O O . SER A 1 83 ? 8.278 -7.073 -25.721 1.00 85.56 83 SER A O 1
ATOM 624 N N . GLY A 1 84 ? 9.980 -8.523 -25.457 1.00 87.00 84 GLY A N 1
ATOM 625 C CA . GLY A 1 84 ? 11.065 -7.571 -25.695 1.00 87.00 84 GLY A CA 1
ATOM 626 C C . GLY A 1 84 ? 11.355 -6.660 -24.498 1.00 87.00 84 GLY A C 1
ATOM 627 O O . GLY A 1 84 ? 12.041 -5.648 -24.648 1.00 87.00 84 GLY A O 1
ATOM 628 N N . ALA A 1 85 ? 10.820 -6.981 -23.316 1.00 86.94 85 ALA A N 1
ATOM 629 C CA . ALA A 1 85 ? 11.116 -6.253 -22.090 1.00 86.94 85 ALA A CA 1
ATOM 630 C C . ALA A 1 85 ? 12.561 -6.503 -21.639 1.00 86.94 85 ALA A C 1
ATOM 632 O O . ALA A 1 85 ? 13.072 -7.617 -21.737 1.00 86.94 85 ALA A O 1
ATOM 633 N N . VAL A 1 86 ? 13.205 -5.479 -21.083 1.00 89.00 86 VAL A N 1
ATOM 634 C CA . VAL A 1 86 ? 14.566 -5.597 -20.538 1.00 89.00 86 VAL A CA 1
ATOM 635 C C . VAL A 1 86 ? 14.565 -5.391 -19.030 1.00 89.00 86 VAL A C 1
ATOM 637 O O . VAL A 1 86 ? 13.733 -4.659 -18.495 1.00 89.00 86 VAL A O 1
ATOM 640 N N . VAL A 1 87 ? 15.502 -6.031 -18.332 1.00 88.88 87 VAL A N 1
ATOM 641 C CA . VAL A 1 87 ? 15.680 -5.839 -16.888 1.00 88.88 87 VAL A CA 1
ATOM 642 C C . VAL A 1 87 ? 16.244 -4.441 -16.631 1.00 88.88 87 VAL A C 1
ATOM 644 O O . VAL A 1 87 ? 17.294 -4.078 -17.167 1.00 88.88 87 VAL A O 1
ATOM 647 N N . ALA A 1 88 ? 15.547 -3.672 -15.798 1.00 88.50 88 ALA A N 1
ATOM 648 C CA . ALA A 1 88 ? 15.951 -2.340 -15.385 1.00 88.50 88 ALA A CA 1
ATOM 649 C C . ALA A 1 88 ? 17.293 -2.367 -14.645 1.00 88.50 88 ALA A C 1
ATOM 651 O O . ALA A 1 88 ? 17.568 -3.257 -13.842 1.00 88.50 88 ALA A O 1
ATOM 652 N N . GLN A 1 89 ? 18.103 -1.351 -14.898 1.00 90.38 89 GLN A N 1
ATOM 653 C CA . GLN A 1 89 ? 19.413 -1.134 -14.304 1.00 90.38 89 GLN A CA 1
ATOM 654 C C . GLN A 1 89 ? 19.368 0.035 -13.319 1.00 90.38 89 GLN A C 1
ATOM 656 O O . GLN A 1 89 ? 18.437 0.843 -13.318 1.00 90.38 89 GLN A O 1
ATOM 661 N N . GLU A 1 90 ? 20.413 0.196 -12.505 1.00 91.00 90 GLU A N 1
ATOM 662 C CA . GLU A 1 90 ? 20.478 1.303 -11.541 1.00 91.00 90 GLU A CA 1
ATOM 663 C C . GLU A 1 90 ? 20.368 2.691 -12.198 1.00 91.00 90 GLU A C 1
ATOM 665 O O . GLU A 1 90 ? 19.827 3.629 -11.611 1.00 91.00 90 GLU A O 1
ATOM 670 N N . THR A 1 91 ? 20.811 2.818 -13.450 1.00 91.75 91 THR A N 1
ATOM 671 C CA . THR A 1 91 ? 20.687 4.045 -14.253 1.00 91.75 91 THR A CA 1
ATOM 672 C C . THR A 1 91 ? 19.238 4.394 -14.605 1.00 91.75 91 THR A C 1
ATOM 674 O O . THR A 1 91 ? 18.943 5.549 -14.923 1.00 91.75 91 THR A O 1
ATOM 677 N N . ASP A 1 92 ? 18.314 3.435 -14.520 1.00 89.44 92 ASP A N 1
ATOM 678 C CA . ASP A 1 92 ? 16.885 3.639 -14.752 1.00 89.44 92 ASP A CA 1
ATOM 679 C C . ASP A 1 92 ? 16.155 4.158 -13.500 1.00 89.44 92 ASP A C 1
ATOM 681 O O . ASP A 1 92 ? 15.063 4.723 -13.625 1.00 89.44 92 ASP A O 1
ATOM 685 N N . ILE A 1 93 ? 16.753 4.033 -12.303 1.00 90.31 93 ILE A N 1
ATOM 686 C CA . ILE A 1 93 ? 16.127 4.378 -11.013 1.00 90.31 93 ILE A CA 1
ATOM 687 C C . ILE A 1 93 ? 15.559 5.805 -11.000 1.00 90.31 93 ILE A C 1
ATOM 689 O O . ILE A 1 93 ? 14.389 5.951 -10.641 1.00 90.31 93 ILE A O 1
ATOM 693 N N . PRO A 1 94 ? 16.289 6.870 -11.399 1.00 92.75 94 PRO A N 1
ATOM 694 C CA . PRO A 1 94 ? 15.754 8.230 -11.310 1.00 92.75 94 PRO A CA 1
ATOM 695 C C . PRO A 1 94 ? 14.468 8.421 -12.126 1.00 92.75 94 PRO A C 1
ATOM 697 O O . PRO A 1 94 ? 13.501 9.005 -11.637 1.00 92.75 94 PRO A O 1
ATOM 700 N N . ALA A 1 95 ? 14.430 7.872 -13.345 1.00 89.25 95 ALA A N 1
ATOM 701 C CA . ALA A 1 95 ? 13.263 7.958 -14.218 1.00 89.25 95 ALA A CA 1
ATOM 702 C C . ALA A 1 95 ? 12.095 7.118 -13.681 1.00 89.25 95 ALA A C 1
ATOM 704 O O . ALA A 1 95 ? 10.959 7.589 -13.627 1.00 89.25 95 ALA A O 1
ATOM 705 N N . LEU A 1 96 ? 12.373 5.893 -13.231 1.00 87.81 96 LEU A N 1
ATOM 706 C CA . LEU A 1 96 ? 11.364 4.989 -12.684 1.00 87.81 96 LEU A CA 1
ATOM 707 C C . LEU A 1 96 ? 10.730 5.530 -11.401 1.00 87.81 96 LEU A C 1
ATOM 709 O O . LEU A 1 96 ? 9.513 5.460 -11.242 1.00 87.81 96 LEU A O 1
ATOM 713 N N . ARG A 1 97 ? 11.523 6.144 -10.517 1.00 90.81 97 ARG A N 1
ATOM 714 C CA . ARG A 1 97 ? 11.023 6.819 -9.311 1.00 90.81 97 ARG A CA 1
ATOM 715 C C . ARG A 1 97 ? 10.033 7.922 -9.650 1.00 90.81 97 ARG A C 1
ATOM 717 O O . ARG A 1 97 ? 8.970 7.992 -9.036 1.00 90.81 97 ARG A O 1
ATOM 724 N N . GLN A 1 98 ? 10.362 8.763 -10.630 1.00 89.38 98 GLN A N 1
ATOM 725 C CA . GLN A 1 98 ? 9.477 9.841 -11.066 1.00 89.38 98 GLN A CA 1
ATOM 726 C C . GLN A 1 98 ? 8.159 9.277 -11.603 1.00 89.38 98 GLN A C 1
ATOM 728 O O . GLN A 1 98 ? 7.087 9.708 -11.177 1.00 89.38 98 GLN A O 1
ATOM 733 N N . LEU A 1 99 ? 8.237 8.277 -12.478 1.00 87.06 99 LEU A N 1
ATOM 734 C CA . LEU A 1 99 ? 7.063 7.668 -13.086 1.00 87.06 99 LEU A CA 1
ATOM 735 C C . LEU A 1 99 ? 6.168 6.958 -12.053 1.00 87.06 99 LEU A C 1
ATOM 737 O O . LEU A 1 99 ? 4.964 7.208 -12.019 1.00 87.06 99 LEU A O 1
ATOM 741 N N . ALA A 1 100 ? 6.745 6.156 -11.153 1.00 86.56 100 ALA A N 1
ATOM 742 C CA . ALA A 1 100 ? 6.006 5.475 -10.088 1.00 86.56 100 ALA A CA 1
ATOM 743 C C . ALA A 1 100 ? 5.356 6.464 -9.111 1.00 86.56 100 ALA A C 1
ATOM 745 O O . ALA A 1 100 ? 4.201 6.291 -8.721 1.00 86.56 100 ALA A O 1
ATOM 746 N N . SER A 1 101 ? 6.062 7.544 -8.764 1.00 87.38 101 SER A N 1
ATOM 747 C CA . SER A 1 101 ? 5.532 8.582 -7.877 1.00 87.38 101 SER A CA 1
ATOM 748 C C . SER A 1 101 ? 4.301 9.291 -8.455 1.00 87.38 101 SER A C 1
ATOM 750 O O . SER A 1 101 ? 3.412 9.693 -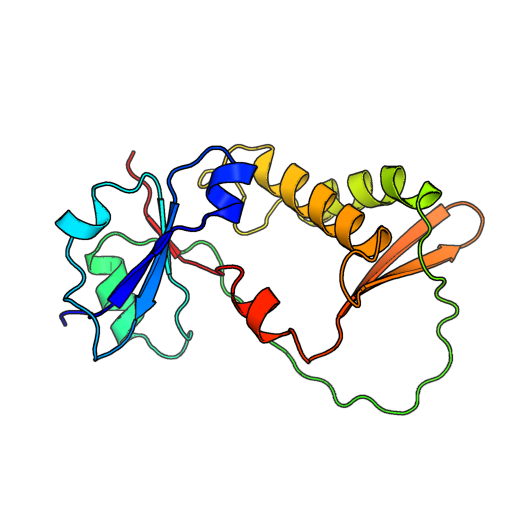7.704 1.00 87.38 101 SER A O 1
ATOM 752 N N . ALA A 1 102 ? 4.234 9.432 -9.782 1.00 86.19 102 ALA A N 1
ATOM 753 C CA . ALA A 1 102 ? 3.112 10.053 -10.473 1.00 86.19 102 ALA A CA 1
ATOM 754 C C . ALA A 1 102 ? 1.957 9.064 -10.686 1.00 86.19 102 ALA A C 1
ATOM 756 O O . ALA A 1 102 ? 0.808 9.406 -10.411 1.00 86.19 102 ALA A O 1
ATOM 757 N N . ALA A 1 103 ? 2.262 7.838 -11.125 1.00 84.69 103 ALA A N 1
ATOM 758 C CA . ALA A 1 103 ? 1.265 6.816 -11.443 1.00 84.69 103 ALA A CA 1
ATOM 759 C C . ALA A 1 103 ? 0.454 6.375 -10.215 1.00 84.69 103 ALA A C 1
ATOM 761 O O . ALA A 1 103 ? -0.755 6.182 -10.307 1.00 84.69 103 ALA A O 1
ATOM 762 N N . PHE A 1 104 ? 1.101 6.272 -9.051 1.00 83.62 104 PHE A N 1
ATOM 763 C CA . PHE A 1 104 ? 0.494 5.736 -7.832 1.00 83.62 104 PHE A CA 1
ATOM 764 C C . PHE A 1 104 ? 0.255 6.811 -6.760 1.00 83.62 104 PHE A C 1
ATOM 766 O O . PHE A 1 104 ? 0.354 6.564 -5.558 1.00 83.62 104 PHE A O 1
ATOM 773 N N . ALA A 1 105 ? -0.055 8.043 -7.173 1.00 82.88 105 ALA A N 1
ATOM 774 C CA . ALA A 1 105 ? -0.289 9.150 -6.242 1.00 82.88 105 ALA A CA 1
ATOM 775 C C . ALA A 1 105 ? -1.581 9.001 -5.407 1.00 82.88 105 ALA A C 1
ATOM 777 O O . ALA A 1 105 ? -1.675 9.596 -4.336 1.00 82.88 105 ALA A O 1
ATOM 778 N N . GLN A 1 106 ? -2.561 8.223 -5.883 1.00 85.50 106 GLN A N 1
ATOM 779 C CA . GLN A 1 106 ? -3.885 8.041 -5.264 1.00 85.50 106 GLN A CA 1
ATOM 780 C C . GLN A 1 106 ? -4.070 6.651 -4.629 1.00 85.50 106 GLN A C 1
ATOM 782 O O . GLN A 1 106 ? -5.139 6.061 -4.728 1.00 85.50 106 GLN A O 1
ATOM 787 N N . SER A 1 107 ? -3.026 6.116 -3.995 1.00 87.69 107 SER A N 1
ATOM 788 C CA . SER A 1 107 ? -3.104 4.842 -3.259 1.00 87.69 107 SER A CA 1
ATOM 789 C C . SER A 1 107 ? -3.743 4.991 -1.871 1.00 87.69 107 SER A C 1
ATOM 791 O O . SER A 1 107 ? -4.060 6.107 -1.452 1.00 87.69 107 SER A O 1
ATOM 793 N N . ARG A 1 108 ? -3.797 3.910 -1.080 1.00 86.00 108 ARG A N 1
ATOM 794 C CA . ARG A 1 108 ? -4.121 3.952 0.361 1.00 86.00 108 ARG A CA 1
ATOM 795 C C . ARG A 1 108 ? -3.303 4.945 1.188 1.00 86.00 108 ARG A C 1
ATOM 797 O O . ARG A 1 108 ? -3.773 5.412 2.223 1.00 86.00 108 ARG A O 1
ATOM 804 N N . PHE A 1 109 ? -2.115 5.326 0.722 1.00 88.75 109 PHE A N 1
ATOM 805 C CA . PHE A 1 109 ? -1.258 6.329 1.360 1.00 88.75 109 PHE A CA 1
ATOM 806 C C . PHE A 1 109 ? -1.560 7.770 0.913 1.00 88.75 109 PHE A C 1
ATOM 808 O O . PHE A 1 109 ? -0.714 8.658 1.040 1.00 88.75 109 PHE A O 1
ATOM 815 N N . ARG A 1 110 ? -2.741 8.025 0.341 1.00 89.62 110 ARG A N 1
ATOM 816 C CA . ARG A 1 110 ? -3.194 9.364 -0.061 1.00 89.62 110 ARG A CA 1
ATOM 817 C C . ARG A 1 110 ? -3.650 10.217 1.123 1.00 89.62 110 ARG A C 1
ATOM 819 O O . ARG A 1 110 ? -3.981 9.715 2.197 1.00 89.62 110 ARG A O 1
ATOM 826 N N . ALA A 1 111 ? -3.762 11.519 0.887 1.00 88.44 111 ALA A N 1
ATOM 827 C CA . ALA A 1 111 ? -4.498 12.418 1.771 1.00 88.44 111 ALA A CA 1
ATOM 828 C C . ALA A 1 111 ? -6.015 12.088 1.759 1.00 88.44 111 ALA A C 1
ATOM 830 O O . ALA A 1 111 ? -6.536 11.641 0.732 1.00 88.44 111 ALA A O 1
ATOM 831 N N . PRO A 1 112 ? -6.751 12.304 2.867 1.00 91.50 112 PRO A N 1
ATOM 832 C CA . PRO A 1 112 ? -6.308 12.902 4.130 1.00 91.50 112 PRO A CA 1
ATOM 833 C C . PRO A 1 112 ? -5.661 11.895 5.091 1.00 91.50 112 PRO A C 1
ATOM 835 O O . PRO A 1 112 ? -5.331 12.255 6.216 1.00 91.50 112 PRO A O 1
ATOM 838 N N . TRP A 1 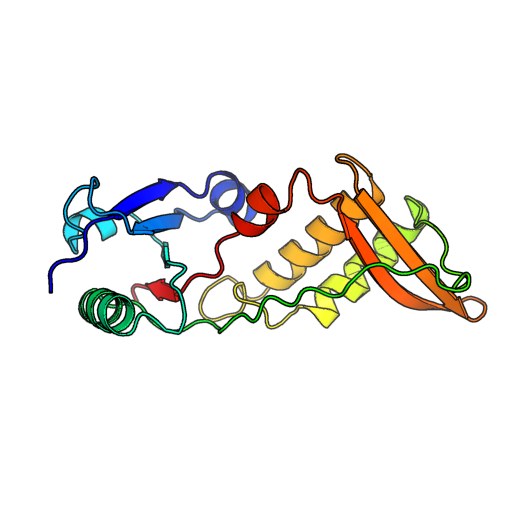113 ? -5.491 10.637 4.671 1.00 89.38 113 TRP A N 1
ATOM 839 C CA . TRP A 1 113 ? -4.940 9.599 5.527 1.00 89.38 113 TRP A CA 1
ATOM 840 C C . TRP A 1 113 ? -3.483 9.912 5.839 1.00 89.38 113 TRP A C 1
ATOM 842 O O . TRP A 1 113 ? -3.177 10.166 6.994 1.00 89.38 113 TRP A O 1
ATOM 852 N N . TYR A 1 114 ? -2.595 9.954 4.855 1.00 92.06 114 TYR A N 1
ATOM 853 C CA . TYR A 1 114 ? -1.182 10.281 5.067 1.00 92.06 114 TYR A CA 1
ATOM 854 C C . TYR A 1 114 ? -0.846 11.683 4.546 1.00 92.06 114 TYR A C 1
ATOM 856 O O . TYR A 1 114 ? -1.673 12.351 3.920 1.00 92.06 114 TYR A O 1
ATOM 864 N N . ALA A 1 115 ? 0.386 12.129 4.810 1.00 91.00 115 ALA A N 1
ATOM 865 C CA . ALA A 1 115 ? 0.908 13.367 4.246 1.00 91.00 115 ALA A CA 1
ATOM 866 C C . ALA A 1 115 ? 0.803 13.361 2.700 1.00 91.00 115 ALA A C 1
ATOM 868 O O . ALA A 1 115 ? 0.939 12.299 2.087 1.00 91.00 115 ALA A O 1
ATOM 869 N N . PRO A 1 116 ? 0.586 14.515 2.040 1.00 89.81 116 PRO A N 1
ATOM 870 C CA . PRO A 1 116 ? 0.357 14.577 0.590 1.00 89.81 116 PRO A CA 1
ATOM 871 C C . PRO A 1 116 ? 1.471 13.972 -0.285 1.00 89.81 116 PRO A C 1
ATOM 873 O O . PRO A 1 116 ? 1.225 13.585 -1.427 1.00 89.81 116 PRO A O 1
ATOM 876 N N . ASP A 1 117 ? 2.699 13.898 0.225 1.00 90.19 117 ASP A N 1
ATOM 877 C CA . ASP A 1 117 ? 3.876 13.322 -0.431 1.00 90.19 117 ASP A CA 1
ATOM 878 C C . ASP A 1 117 ? 4.109 11.837 -0.094 1.00 90.19 117 ASP A C 1
ATOM 880 O O . ASP A 1 117 ? 4.917 11.185 -0.760 1.00 90.19 117 ASP A O 1
ATOM 884 N N . ALA A 1 118 ? 3.401 11.282 0.895 1.00 90.44 118 ALA A N 1
ATOM 885 C CA . ALA A 1 118 ? 3.622 9.935 1.418 1.00 90.44 118 ALA A CA 1
ATOM 886 C C . ALA A 1 118 ? 3.466 8.858 0.338 1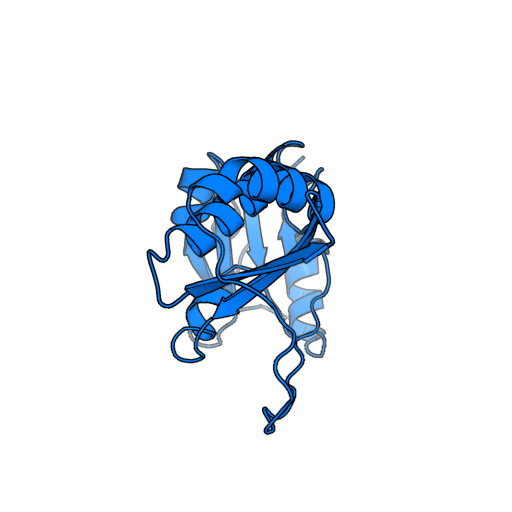.00 90.44 118 ALA A C 1
ATOM 888 O O . ALA A 1 118 ? 4.394 8.081 0.114 1.00 90.44 118 ALA A O 1
ATOM 889 N N . SER A 1 119 ? 2.344 8.863 -0.393 1.00 89.19 119 SER A N 1
ATOM 890 C CA . SER A 1 119 ? 2.111 7.928 -1.504 1.00 89.19 119 SER A CA 1
ATOM 891 C C . SER A 1 119 ? 3.234 7.993 -2.538 1.00 89.19 119 SER A C 1
ATOM 893 O O . SER A 1 119 ? 3.799 6.979 -2.935 1.00 89.19 119 SER A O 1
ATOM 895 N N . ARG A 1 120 ? 3.634 9.205 -2.932 1.00 90.12 120 ARG A N 1
ATOM 896 C CA . ARG A 1 120 ? 4.675 9.411 -3.946 1.00 90.12 120 ARG A CA 1
ATOM 897 C C . ARG A 1 120 ? 6.024 8.859 -3.498 1.00 90.12 120 ARG A C 1
ATOM 899 O O . ARG A 1 120 ? 6.681 8.154 -4.262 1.00 90.12 120 ARG A O 1
ATOM 906 N N . ARG A 1 121 ? 6.421 9.160 -2.258 1.00 91.25 121 ARG A N 1
ATOM 907 C CA . ARG A 1 121 ? 7.656 8.651 -1.647 1.00 91.25 121 ARG A CA 1
ATOM 908 C C . ARG A 1 121 ? 7.643 7.134 -1.557 1.00 91.25 121 ARG A C 1
ATOM 910 O O . ARG A 1 121 ? 8.651 6.509 -1.869 1.00 91.25 121 ARG A O 1
ATOM 917 N N . PHE A 1 122 ? 6.507 6.562 -1.166 1.00 89.69 122 PHE A N 1
ATOM 918 C CA . PHE A 1 122 ? 6.341 5.126 -1.017 1.00 89.69 122 PHE A CA 1
ATOM 919 C C . PHE A 1 122 ? 6.599 4.381 -2.330 1.00 89.69 122 PHE A C 1
ATOM 921 O O . PHE A 1 122 ? 7.513 3.562 -2.401 1.00 89.69 122 PHE A O 1
ATOM 928 N N . TYR A 1 123 ? 5.872 4.719 -3.398 1.00 86.75 123 TYR A N 1
ATOM 929 C CA . TYR A 1 123 ? 6.031 4.030 -4.684 1.00 86.75 123 TYR A CA 1
ATOM 930 C C . TYR A 1 123 ? 7.360 4.340 -5.374 1.00 86.75 123 TYR A C 1
ATOM 932 O O . TYR A 1 123 ? 7.896 3.478 -6.069 1.00 86.75 123 TYR A O 1
ATOM 940 N N . ALA A 1 124 ? 7.943 5.521 -5.142 1.00 88.88 124 ALA A N 1
ATOM 941 C CA . ALA A 1 124 ? 9.304 5.808 -5.581 1.00 88.88 124 ALA A CA 1
ATOM 942 C C . ALA A 1 124 ? 10.339 4.913 -4.870 1.00 88.88 124 ALA A C 1
ATOM 944 O O . ALA A 1 124 ? 11.265 4.417 -5.511 1.00 88.88 124 ALA A O 1
ATOM 945 N N . GLN A 1 125 ? 10.205 4.679 -3.562 1.00 88.69 125 GLN A N 1
ATOM 946 C CA . GLN A 1 125 ? 11.101 3.763 -2.851 1.00 88.69 125 GLN A CA 1
ATOM 947 C C . GLN A 1 125 ? 10.867 2.312 -3.276 1.00 88.69 125 GLN A C 1
ATOM 949 O O . GLN A 1 125 ? 11.823 1.558 -3.436 1.00 88.69 125 GLN A O 1
ATOM 954 N N . TRP A 1 126 ? 9.609 1.926 -3.496 1.00 86.56 126 TRP A N 1
ATOM 955 C CA . TRP A 1 126 ? 9.257 0.575 -3.925 1.00 86.56 126 TRP A CA 1
ATOM 956 C C . TRP A 1 126 ? 9.925 0.226 -5.255 1.00 86.56 126 TRP A C 1
ATOM 958 O O . TRP A 1 126 ? 10.645 -0.770 -5.334 1.00 86.56 126 TRP A O 1
ATOM 968 N N . ILE A 1 127 ? 9.762 1.067 -6.279 1.00 86.19 127 ILE A N 1
ATOM 969 C CA . ILE A 1 127 ? 10.355 0.792 -7.591 1.00 86.19 127 ILE A CA 1
ATOM 970 C C . ILE A 1 127 ? 11.888 0.769 -7.531 1.00 86.19 127 ILE A C 1
ATOM 972 O O . ILE A 1 127 ? 12.512 -0.061 -8.182 1.00 86.19 127 ILE A O 1
ATOM 976 N N . GLU A 1 128 ? 12.505 1.614 -6.699 1.00 89.00 128 GLU A N 1
ATOM 977 C CA . GLU A 1 128 ? 13.954 1.585 -6.482 1.00 89.00 128 GLU A CA 1
ATOM 978 C C . GLU A 1 128 ? 14.410 0.260 -5.857 1.00 89.00 128 GLU A C 1
ATOM 980 O O . GLU A 1 128 ? 15.368 -0.345 -6.336 1.00 89.00 128 GLU A O 1
ATOM 985 N N . ASN A 1 129 ? 13.702 -0.227 -4.836 1.00 85.69 129 ASN A N 1
ATOM 986 C CA . ASN A 1 129 ? 14.007 -1.512 -4.208 1.00 85.69 129 ASN A CA 1
ATOM 987 C C . ASN A 1 129 ? 13.858 -2.677 -5.199 1.00 85.69 129 ASN A C 1
ATOM 989 O O . ASN A 1 129 ? 14.647 -3.617 -5.158 1.00 85.69 129 ASN A O 1
ATOM 993 N N . ALA A 1 130 ? 12.874 -2.604 -6.103 1.00 83.75 130 ALA A N 1
ATOM 994 C CA . ALA A 1 130 ? 12.675 -3.609 -7.145 1.00 83.75 130 ALA A CA 1
ATOM 995 C C . ALA A 1 130 ? 13.810 -3.615 -8.184 1.00 83.75 130 ALA A C 1
ATOM 997 O O . ALA A 1 130 ? 14.177 -4.678 -8.670 1.00 83.75 130 ALA A O 1
ATOM 998 N N . VAL A 1 131 ? 14.386 -2.452 -8.511 1.00 86.56 131 VAL A N 1
ATOM 999 C CA . VAL A 1 131 ? 15.534 -2.356 -9.432 1.00 86.56 131 VAL A CA 1
ATOM 1000 C C . VAL A 1 131 ? 16.824 -2.846 -8.774 1.00 86.56 131 VAL A C 1
ATOM 1002 O O . VAL A 1 131 ? 17.607 -3.543 -9.408 1.00 86.56 131 VAL A O 1
ATOM 1005 N N . ARG A 1 132 ? 17.046 -2.519 -7.495 1.00 85.44 132 ARG A N 1
ATOM 1006 C CA . ARG A 1 132 ? 18.257 -2.931 -6.762 1.00 85.44 132 ARG A CA 1
ATOM 1007 C C . ARG A 1 132 ? 18.302 -4.424 -6.425 1.00 85.44 132 ARG A C 1
ATOM 1009 O O . ARG A 1 132 ? 19.310 -4.877 -5.895 1.00 85.44 132 ARG A O 1
ATOM 1016 N N . GLY A 1 133 ? 17.230 -5.173 -6.701 1.00 70.38 133 GLY A N 1
ATOM 1017 C CA . GLY A 1 133 ? 17.208 -6.631 -6.570 1.00 70.38 133 GLY A CA 1
ATOM 1018 C C . GLY A 1 133 ? 17.559 -7.128 -5.167 1.00 70.38 133 GLY A C 1
ATOM 1019 O O . GLY A 1 133 ? 18.129 -8.203 -5.022 1.00 70.38 133 GLY A O 1
ATOM 1020 N N . THR A 1 134 ? 17.259 -6.353 -4.118 1.00 58.34 134 THR A N 1
ATOM 1021 C CA . THR A 1 134 ? 17.612 -6.715 -2.731 1.00 58.34 134 THR A CA 1
ATOM 1022 C C . THR A 1 134 ? 16.862 -7.948 -2.209 1.00 58.34 134 THR A C 1
ATOM 1024 O O . THR A 1 134 ? 17.154 -8.442 -1.124 1.00 58.34 134 THR A O 1
ATOM 1027 N N . PHE A 1 135 ? 15.926 -8.459 -3.001 1.00 49.81 135 PHE A N 1
ATOM 1028 C CA . PHE A 1 135 ? 15.080 -9.636 -2.817 1.00 49.81 135 PHE A CA 1
ATOM 1029 C C . PHE A 1 135 ? 14.740 -10.130 -4.240 1.00 49.81 135 PHE A C 1
ATOM 1031 O O . PHE A 1 135 ? 14.890 -9.322 -5.152 1.00 49.81 135 PHE A O 1
ATOM 1038 N N . ASP A 1 136 ? 14.324 -11.386 -4.453 1.00 50.38 136 ASP A N 1
ATOM 1039 C CA . ASP A 1 136 ? 14.118 -12.083 -5.752 1.00 50.38 136 ASP A CA 1
ATOM 1040 C C . ASP A 1 136 ? 13.160 -11.386 -6.758 1.00 50.38 136 ASP A C 1
ATOM 1042 O O . ASP A 1 136 ? 12.115 -11.908 -7.154 1.00 50.38 136 ASP A O 1
ATOM 1046 N N . HIS A 1 137 ? 13.499 -10.162 -7.146 1.00 71.12 137 HIS A N 1
ATOM 1047 C CA . HIS A 1 137 ? 12.646 -9.145 -7.731 1.00 71.12 137 HIS A CA 1
ATOM 1048 C C . HIS A 1 137 ? 13.329 -8.617 -8.983 1.00 71.12 137 HIS A C 1
ATOM 1050 O O . HIS A 1 137 ? 14.518 -8.293 -8.973 1.00 71.12 137 HIS A O 1
ATOM 1056 N N . GLN A 1 138 ? 12.557 -8.478 -10.055 1.00 75.88 138 GLN A N 1
ATOM 1057 C CA . GLN A 1 138 ? 13.019 -7.791 -11.251 1.00 75.88 138 GLN A CA 1
ATOM 1058 C C . GLN A 1 138 ? 12.006 -6.730 -11.649 1.00 75.88 138 GLN A C 1
ATOM 1060 O O . GLN A 1 138 ? 10.801 -6.977 -11.723 1.00 75.88 138 GLN A O 1
ATOM 1065 N N . CYS A 1 139 ? 12.515 -5.532 -11.911 1.00 84.75 139 CYS A N 1
ATOM 1066 C CA . CYS A 1 139 ? 11.781 -4.513 -12.634 1.00 84.75 139 CYS A CA 1
ATOM 1067 C C . CYS A 1 139 ? 12.080 -4.691 -14.124 1.00 84.75 139 CYS A C 1
ATOM 1069 O O . CYS A 1 139 ? 13.232 -4.598 -14.540 1.00 84.75 139 CYS A O 1
ATOM 1071 N N . LEU A 1 140 ? 11.054 -4.976 -14.915 1.00 85.69 140 LEU A N 1
ATOM 1072 C CA . LEU A 1 140 ? 11.123 -5.035 -16.368 1.00 85.69 140 LEU A CA 1
ATOM 1073 C C . LEU A 1 140 ? 10.657 -3.703 -16.946 1.00 85.69 140 LEU A C 1
ATOM 1075 O O . LEU A 1 140 ? 9.665 -3.140 -16.483 1.00 85.69 140 LEU A O 1
ATOM 1079 N N . ILE A 1 141 ? 11.348 -3.209 -17.968 1.00 85.38 141 ILE A N 1
ATOM 1080 C CA . ILE A 1 141 ? 11.004 -1.969 -18.666 1.00 85.38 141 ILE A CA 1
ATOM 1081 C C . ILE A 1 141 ? 10.777 -2.226 -20.150 1.00 85.38 141 ILE A C 1
ATOM 1083 O O . ILE A 1 141 ? 11.477 -3.020 -20.780 1.00 85.38 141 ILE A O 1
ATOM 1087 N N . PHE A 1 142 ? 9.819 -1.494 -20.713 1.00 83.12 142 PHE A N 1
ATOM 1088 C CA . PHE A 1 142 ? 9.590 -1.433 -22.151 1.00 83.12 142 PHE A CA 1
ATOM 1089 C C . PHE A 1 142 ? 10.116 -0.108 -22.696 1.00 83.12 142 PHE A C 1
ATOM 1091 O O . PHE A 1 142 ? 9.746 0.983 -22.235 1.00 83.12 142 PHE A O 1
ATOM 1098 N N . THR A 1 143 ? 10.983 -0.202 -23.699 1.00 72.69 143 THR A N 1
ATOM 1099 C CA . THR A 1 143 ? 11.572 0.949 -24.380 1.00 72.69 143 THR A CA 1
ATOM 1100 C C . THR A 1 143 ? 11.002 1.059 -25.791 1.00 72.69 143 THR A C 1
ATOM 1102 O O . THR A 1 143 ? 10.821 0.069 -26.494 1.00 72.69 143 THR A O 1
ATOM 1105 N N . CYS A 1 144 ? 10.695 2.281 -26.225 1.00 60.47 144 CYS A N 1
ATOM 1106 C CA . CYS A 1 144 ? 10.425 2.566 -27.632 1.00 60.47 144 CYS A CA 1
ATOM 1107 C C . CYS A 1 144 ? 11.303 3.758 -28.036 1.00 60.47 144 CYS A C 1
ATOM 1109 O O . CYS A 1 144 ? 11.062 4.911 -27.664 1.00 60.47 144 CYS A O 1
ATOM 1111 N N . GLY A 1 145 ? 12.410 3.461 -28.718 1.00 65.50 145 GLY A N 1
ATOM 1112 C CA . GLY A 1 145 ? 13.483 4.431 -28.937 1.00 65.50 145 GLY A CA 1
ATOM 1113 C C . GLY A 1 145 ? 14.136 4.864 -27.617 1.00 65.50 145 GLY A C 1
ATOM 1114 O O . GLY A 1 145 ? 14.472 4.033 -26.782 1.00 65.50 145 GLY A O 1
ATOM 1115 N N . VAL A 1 146 ? 14.311 6.175 -27.414 1.00 58.03 146 VAL A N 1
ATOM 1116 C CA . VAL A 1 146 ? 15.014 6.748 -26.241 1.00 58.03 146 VAL A CA 1
ATOM 1117 C C . VAL A 1 146 ? 14.091 6.945 -25.023 1.00 58.03 146 VAL A C 1
ATOM 1119 O O . VAL A 1 146 ? 14.546 7.314 -23.942 1.00 58.03 146 VAL A O 1
ATOM 1122 N N . ARG A 1 147 ? 12.774 6.731 -25.166 1.00 57.25 147 ARG A N 1
ATOM 1123 C CA . ARG A 1 147 ? 11.797 6.938 -24.084 1.00 57.25 147 ARG A CA 1
ATOM 1124 C C . ARG A 1 147 ? 11.358 5.606 -23.473 1.00 57.25 147 ARG A C 1
ATOM 1126 O O . ARG A 1 147 ? 11.060 4.645 -24.181 1.00 57.25 147 ARG A O 1
ATOM 1133 N N . ARG A 1 148 ? 11.308 5.583 -22.138 1.00 63.12 148 ARG A N 1
ATOM 1134 C CA . ARG A 1 148 ? 10.731 4.502 -21.326 1.00 63.12 148 ARG A CA 1
ATOM 1135 C C . ARG A 1 148 ? 9.246 4.807 -21.144 1.00 63.12 148 ARG A C 1
ATOM 1137 O O . ARG A 1 148 ? 8.922 5.905 -20.693 1.00 63.12 148 ARG A O 1
ATOM 1144 N N . TYR A 1 149 ? 8.368 3.882 -21.520 1.00 64.62 149 TYR A N 1
ATOM 1145 C CA . TYR A 1 149 ? 6.917 4.129 -21.505 1.00 64.62 149 TYR A CA 1
ATOM 1146 C C . TYR A 1 149 ? 6.197 3.388 -20.384 1.00 64.62 149 TYR A C 1
ATOM 1148 O O . TYR A 1 149 ? 5.192 3.879 -19.878 1.00 64.62 149 TYR A O 1
ATOM 1156 N N . SER A 1 150 ? 6.707 2.227 -19.978 1.00 73.44 150 SER A N 1
ATOM 1157 C CA . SER A 1 150 ? 6.051 1.374 -18.993 1.00 73.44 150 SER A CA 1
ATOM 1158 C C . SER A 1 150 ? 7.052 0.459 -18.298 1.00 73.44 150 SER A C 1
ATOM 1160 O O . SER A 1 150 ? 8.138 0.177 -18.815 1.00 73.44 150 SER A O 1
ATOM 1162 N N . TRP A 1 151 ? 6.685 0.030 -17.095 1.00 78.31 151 TRP A N 1
ATOM 1163 C CA . TRP A 1 151 ? 7.461 -0.884 -16.271 1.00 78.31 151 TRP A CA 1
ATOM 1164 C C . TRP A 1 151 ? 6.533 -1.879 -15.579 1.00 78.31 151 TRP A C 1
ATOM 1166 O O . TRP A 1 151 ? 5.354 -1.596 -15.356 1.00 78.31 151 TRP A O 1
ATOM 1176 N N . LEU A 1 152 ? 7.084 -3.036 -15.231 1.00 81.12 152 LEU A N 1
ATOM 1177 C CA . LEU A 1 152 ? 6.414 -4.087 -14.479 1.00 81.12 152 LEU A CA 1
ATOM 1178 C C . LEU A 1 152 ? 7.389 -4.646 -13.445 1.00 81.12 152 LEU A C 1
ATOM 1180 O O . LEU A 1 152 ? 8.502 -5.027 -13.791 1.00 81.12 152 LEU A O 1
ATOM 1184 N N . CYS A 1 153 ? 6.972 -4.719 -12.184 1.00 77.12 153 CYS A N 1
ATOM 1185 C CA . CYS A 1 153 ? 7.738 -5.413 -11.153 1.00 77.12 153 CYS A CA 1
ATOM 1186 C C . CYS A 1 153 ? 7.189 -6.824 -10.973 1.00 77.12 153 CYS A C 1
ATOM 1188 O O . CYS A 1 153 ? 5.991 -6.991 -10.749 1.00 77.12 153 CYS A O 1
ATOM 1190 N N . LEU A 1 154 ? 8.070 -7.816 -11.056 1.00 74.94 154 LEU A N 1
ATOM 1191 C CA . LEU A 1 154 ? 7.747 -9.222 -10.849 1.00 74.94 154 LEU A CA 1
ATOM 1192 C C . LEU A 1 154 ? 8.395 -9.734 -9.563 1.00 74.94 154 LEU A C 1
ATOM 1194 O O . LEU A 1 154 ? 9.511 -9.340 -9.215 1.00 74.94 154 LEU A O 1
ATOM 1198 N N . PHE A 1 155 ? 7.676 -10.633 -8.894 1.00 71.56 155 PHE A N 1
ATOM 1199 C CA . PHE A 1 155 ? 8.040 -11.249 -7.622 1.00 71.56 155 PHE A CA 1
ATOM 1200 C C . PHE A 1 155 ? 7.810 -12.758 -7.729 1.00 71.56 155 PHE A C 1
ATOM 1202 O O . PHE A 1 155 ? 6.801 -13.190 -8.292 1.00 71.56 155 PHE A O 1
ATOM 1209 N N . THR A 1 156 ? 8.717 -13.571 -7.191 1.00 62.12 156 THR A N 1
ATOM 1210 C CA . THR A 1 156 ? 8.504 -15.021 -7.098 1.00 62.12 156 THR A CA 1
ATOM 1211 C C . THR A 1 156 ? 7.580 -15.357 -5.918 1.00 62.12 156 THR A C 1
ATOM 1213 O O . THR A 1 156 ? 7.644 -14.761 -4.842 1.00 62.12 156 THR A O 1
ATOM 1216 N N . GLY A 1 157 ? 6.658 -16.305 -6.129 1.00 48.22 157 GLY A N 1
ATOM 1217 C CA . GLY A 1 157 ? 5.513 -16.562 -5.241 1.00 48.22 157 GLY A CA 1
ATOM 1218 C C . GLY A 1 157 ? 5.839 -17.043 -3.820 1.00 48.22 157 GLY A C 1
ATOM 1219 O O . GLY A 1 157 ? 4.951 -17.038 -2.974 1.00 48.22 157 GLY A O 1
ATOM 1220 N N . THR A 1 158 ? 7.091 -17.384 -3.504 1.00 41.66 158 THR A N 1
ATOM 1221 C CA . THR A 1 158 ? 7.514 -17.757 -2.138 1.00 41.66 158 THR A CA 1
ATOM 1222 C C . THR A 1 158 ? 7.410 -16.600 -1.133 1.00 41.66 158 THR A C 1
ATOM 1224 O O . THR A 1 158 ? 7.569 -16.815 0.068 1.00 41.66 158 THR A O 1
ATOM 1227 N N . GLN A 1 159 ? 7.124 -15.375 -1.597 1.00 39.12 159 GLN A N 1
ATOM 1228 C CA . GLN A 1 159 ? 6.940 -14.177 -0.769 1.00 39.12 159 GLN A CA 1
ATOM 1229 C C . GLN A 1 159 ? 5.643 -13.401 -1.041 1.00 39.12 159 GLN A C 1
ATOM 1231 O O . GLN A 1 159 ? 5.491 -12.297 -0.510 1.00 39.12 159 GLN A O 1
ATOM 1236 N N . CYS A 1 160 ? 4.674 -13.972 -1.771 1.00 32.38 160 CYS A N 1
ATOM 1237 C CA . CYS A 1 160 ? 3.357 -13.340 -1.928 1.00 32.38 160 CYS A CA 1
ATOM 1238 C C . CYS A 1 160 ? 2.724 -13.031 -0.556 1.00 32.38 160 CYS A C 1
ATOM 1240 O O . CYS A 1 160 ? 2.175 -11.952 -0.382 1.00 32.38 160 CYS A O 1
ATOM 1242 N N . ASP A 1 161 ? 2.972 -13.856 0.470 1.00 31.20 161 ASP A N 1
ATOM 1243 C CA . ASP A 1 161 ? 2.531 -13.609 1.853 1.00 31.20 161 ASP A CA 1
ATOM 1244 C C . ASP A 1 161 ? 3.207 -12.403 2.538 1.00 31.20 161 ASP A C 1
ATOM 1246 O O . ASP A 1 161 ? 2.625 -11.775 3.424 1.00 31.20 161 ASP A O 1
ATOM 1250 N N . ARG A 1 162 ? 4.425 -12.015 2.127 1.00 33.06 162 ARG A N 1
ATOM 1251 C CA . ARG A 1 162 ? 5.098 -10.809 2.651 1.00 33.06 162 ARG A CA 1
ATOM 1252 C C . ARG A 1 162 ? 4.652 -9.543 1.935 1.00 33.06 162 ARG A C 1
ATOM 1254 O O . ARG A 1 162 ? 4.597 -8.504 2.583 1.00 33.06 162 ARG A O 1
ATOM 1261 N N . CYS A 1 163 ? 4.295 -9.629 0.652 1.00 32.88 163 CYS A N 1
ATOM 1262 C CA . CYS A 1 163 ? 3.610 -8.558 -0.078 1.00 32.88 163 CYS A CA 1
ATOM 1263 C C . CYS A 1 163 ? 2.138 -8.422 0.359 1.00 32.88 163 CYS A C 1
ATOM 1265 O O . CYS A 1 163 ? 1.659 -7.306 0.522 1.00 32.88 163 CYS A O 1
ATOM 1267 N N . ALA A 1 164 ? 1.459 -9.529 0.674 1.00 32.06 164 ALA A N 1
ATOM 1268 C CA . ALA A 1 164 ? 0.110 -9.566 1.246 1.00 32.06 164 ALA A CA 1
ATOM 1269 C C . ALA A 1 164 ? 0.051 -9.022 2.686 1.00 32.06 164 ALA A C 1
ATOM 1271 O O . ALA A 1 164 ? -1.012 -8.613 3.158 1.00 32.06 164 ALA A O 1
ATOM 1272 N N . ASN A 1 165 ? 1.199 -8.960 3.372 1.00 33.50 165 ASN A N 1
ATOM 1273 C CA . ASN A 1 165 ? 1.363 -8.288 4.661 1.00 33.50 165 ASN A CA 1
ATOM 1274 C C . ASN A 1 165 ? 1.557 -6.767 4.568 1.00 33.50 165 ASN A C 1
ATOM 1276 O O . ASN A 1 165 ? 1.689 -6.117 5.606 1.00 33.50 165 ASN A O 1
ATOM 1280 N N . TRP A 1 166 ? 1.526 -6.183 3.369 1.00 39.16 166 TRP A N 1
ATOM 1281 C CA . TRP A 1 166 ? 1.397 -4.738 3.214 1.00 39.16 166 TRP A CA 1
ATOM 1282 C C . TRP A 1 166 ? -0.080 -4.375 3.393 1.00 39.16 166 TRP A C 1
ATOM 1284 O O . TRP A 1 166 ? -0.893 -4.741 2.545 1.00 39.16 166 TRP A O 1
ATOM 1294 N N . PRO A 1 167 ? -0.476 -3.726 4.502 1.00 35.34 167 PRO A N 1
ATOM 1295 C CA . PRO A 1 167 ? -1.865 -3.720 4.943 1.00 35.34 167 PRO A CA 1
ATOM 1296 C C . PRO A 1 167 ? -2.766 -2.928 3.997 1.00 35.34 167 PRO A C 1
ATOM 1298 O O . PRO A 1 167 ? -2.857 -1.707 4.071 1.00 35.34 167 PRO A O 1
ATOM 1301 N N . ALA A 1 168 ? -3.504 -3.601 3.126 1.00 34.94 168 ALA A N 1
ATOM 1302 C CA . ALA A 1 168 ? -4.701 -3.006 2.542 1.00 34.94 168 ALA A CA 1
ATOM 1303 C C . ALA A 1 168 ? -5.710 -2.824 3.677 1.00 34.94 168 ALA A C 1
ATOM 1305 O O . ALA A 1 168 ? -6.302 -3.796 4.126 1.00 34.94 168 ALA A O 1
ATOM 1306 N N . GLY A 1 169 ? -5.835 -1.617 4.229 1.00 32.25 169 GLY A N 1
ATOM 1307 C CA . GLY A 1 169 ? -6.547 -1.461 5.486 1.00 32.25 169 GLY A CA 1
ATOM 1308 C C . GLY A 1 169 ? -7.326 -0.172 5.650 1.00 32.25 169 GLY A C 1
ATOM 1309 O O . GLY A 1 169 ? -6.796 0.932 5.523 1.00 32.25 169 GLY A O 1
ATOM 1310 N N . TRP A 1 170 ? -8.592 -0.353 6.021 1.00 33.47 170 TRP A N 1
ATOM 1311 C CA . TRP A 1 170 ? -9.474 0.657 6.591 1.00 33.47 170 TRP A CA 1
ATOM 1312 C C . TRP A 1 170 ? -8.729 1.390 7.696 1.00 33.47 170 TRP A C 1
ATOM 1314 O O . TRP A 1 170 ? -8.159 0.745 8.573 1.00 33.47 170 TRP A O 1
ATOM 1324 N N . THR A 1 171 ? -8.701 2.717 7.639 1.00 30.53 171 THR A N 1
ATOM 1325 C CA . THR A 1 171 ? -7.889 3.523 8.545 1.00 30.53 171 THR A CA 1
ATOM 1326 C C . THR A 1 171 ? -8.782 4.347 9.463 1.00 30.53 171 THR A C 1
ATOM 1328 O O . THR A 1 171 ? -9.655 5.078 9.001 1.00 30.53 171 THR A O 1
ATOM 1331 N N . ARG A 1 172 ? -8.554 4.251 10.776 1.00 28.89 172 ARG A N 1
ATOM 1332 C CA . ARG A 1 172 ? -9.159 5.149 11.770 1.00 28.89 172 ARG A CA 1
ATOM 1333 C C . ARG A 1 172 ? -8.251 6.364 11.986 1.00 28.89 172 ARG A C 1
ATOM 1335 O O . ARG A 1 172 ? -7.091 6.192 12.357 1.00 28.89 172 ARG A O 1
ATOM 1342 N N . CYS A 1 173 ? -8.778 7.572 11.780 1.00 26.22 173 CYS A N 1
ATOM 1343 C CA . CYS A 1 173 ? -8.112 8.840 12.102 1.00 26.22 173 CYS A CA 1
ATOM 1344 C C . CYS A 1 173 ? -8.866 9.560 13.225 1.00 26.22 173 CYS A C 1
ATOM 1346 O O . CYS A 1 173 ? -10.096 9.597 13.222 1.00 26.22 173 CYS A O 1
ATOM 1348 N N . ARG A 1 174 ? -8.129 10.145 14.174 1.00 26.61 174 ARG A N 1
ATOM 1349 C CA . ARG A 1 174 ? -8.668 11.195 15.045 1.00 26.61 174 ARG A CA 1
ATOM 1350 C C . ARG A 1 174 ? -8.513 12.528 14.318 1.00 26.61 174 ARG A C 1
ATOM 1352 O O . ARG A 1 174 ? -7.409 12.823 13.861 1.00 26.61 174 ARG A O 1
ATOM 1359 N N . CYS A 1 175 ? -9.608 13.270 14.196 1.00 27.27 175 CYS A N 1
ATOM 1360 C CA . CYS A 1 175 ? -9.558 14.709 13.956 1.00 27.27 175 CYS A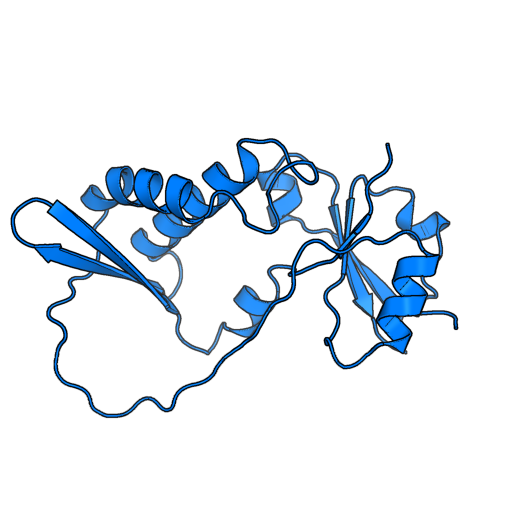 CA 1
ATOM 1361 C C . CYS A 1 175 ? -9.078 15.421 15.223 1.00 27.27 175 CYS A C 1
ATOM 1363 O O . CYS A 1 175 ? -9.410 14.922 16.326 1.00 27.27 175 CYS A O 1
#